Protein AF-A0A1I4CG96-F1 (afdb_monomer_lite)

Foldseek 3Di:
DDDDDPVVVVVVVPVVDPPPDDDDDAPVVCVVVVRDGPVNVVVVVVVVVVVVVD

pLDDT: mean 94.61, std 7.0, range [61.06, 98.06]

Secondary structure (DSSP, 8-state):
-----HHHHHHHHHHHSTT-------GGGGGGGTPPPHHHHHHHHHHHHHHHH-

Sequence (54 aa):
MLDLDPFDALALSLHHNPGVFALLVGSGLSRAADIPTGWDITVELVRRLAATRG

Organism: NCBI:txid1612308

Radius of gyration: 19.65 Å; chains: 1; bounding box: 55×18×44 Å

Structure (mmCIF, N/CA/C/O backbone):
data_AF-A0A1I4CG96-F1
#
_entry.id   AF-A0A1I4CG96-F1
#
loop_
_atom_site.group_PDB
_atom_site.id
_atom_site.type_symbol
_atom_site.label_atom_id
_atom_site.label_alt_id
_atom_site.label_comp_id
_atom_site.label_asym_id
_atom_site.label_entity_id
_atom_site.label_seq_id
_atom_site.pdbx_PDB_ins_code
_atom_site.Cartn_x
_atom_site.Cartn_y
_atom_site.Cartn_z
_atom_site.occupancy
_atom_site.B_iso_or_equiv
_atom_site.auth_seq_id
_atom_site.auth_comp_id
_atom_site.auth_asym_id
_atom_site.auth_atom_id
_atom_site.pdbx_PDB_model_num
ATOM 1 N N . MET A 1 1 ? -32.677 -8.035 2.855 1.00 64.69 1 MET A N 1
ATOM 2 C CA . MET A 1 1 ? -31.339 -7.829 3.447 1.00 64.69 1 MET A CA 1
ATOM 3 C C . MET A 1 1 ? -31.030 -6.353 3.280 1.00 64.69 1 MET A C 1
ATOM 5 O O . MET A 1 1 ? -31.375 -5.833 2.229 1.00 64.69 1 MET A O 1
ATOM 9 N N . LEU A 1 2 ? -30.536 -5.663 4.309 1.00 77.31 2 LEU A N 1
ATOM 10 C CA . LEU A 1 2 ? -30.127 -4.261 4.163 1.00 77.31 2 LEU A CA 1
ATOM 11 C C . LEU A 1 2 ? -28.965 -4.212 3.164 1.00 77.31 2 LEU A C 1
ATOM 13 O O . LEU A 1 2 ? -27.941 -4.839 3.420 1.00 77.31 2 LEU A O 1
ATOM 17 N N . ASP A 1 3 ? -29.158 -3.528 2.037 1.00 89.38 3 ASP A N 1
ATOM 18 C CA . ASP A 1 3 ? -28.078 -3.225 1.097 1.00 89.38 3 ASP A CA 1
ATOM 19 C C . ASP A 1 3 ? -27.372 -1.965 1.593 1.00 89.38 3 ASP A C 1
ATOM 21 O O . ASP A 1 3 ? -27.989 -0.904 1.711 1.00 89.38 3 ASP A O 1
ATOM 25 N N . LEU A 1 4 ? -26.098 -2.107 1.945 1.00 92.50 4 LEU A N 1
ATOM 26 C CA . LEU A 1 4 ? -25.239 -1.024 2.408 1.00 92.50 4 LEU A CA 1
ATOM 27 C C . LEU A 1 4 ? -24.115 -0.828 1.398 1.00 92.50 4 LEU A C 1
ATOM 29 O O . LEU A 1 4 ? -23.615 -1.803 0.831 1.00 92.50 4 LEU A O 1
ATOM 33 N N . ASP A 1 5 ? -23.685 0.420 1.219 1.00 96.25 5 A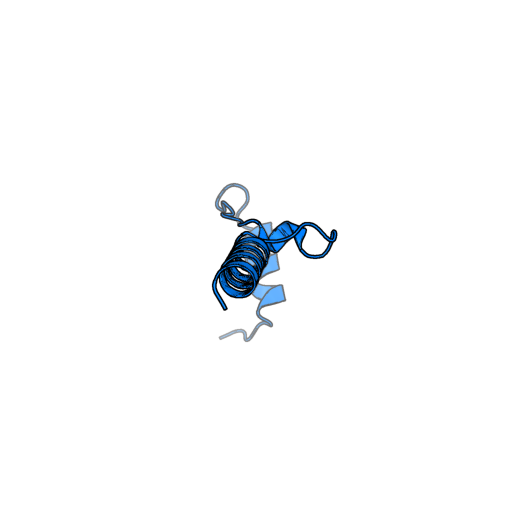SP A N 1
ATOM 34 C CA . ASP A 1 5 ? -22.443 0.687 0.503 1.00 96.25 5 ASP A CA 1
ATOM 35 C C . ASP A 1 5 ? -21.277 -0.062 1.190 1.00 96.25 5 ASP A C 1
ATOM 37 O O . ASP A 1 5 ? -21.242 -0.148 2.427 1.00 96.25 5 ASP A O 1
ATOM 41 N N . PRO A 1 6 ? -20.314 -0.627 0.437 1.00 96.56 6 PRO A N 1
ATOM 42 C CA . PRO A 1 6 ? -19.204 -1.373 1.021 1.00 96.56 6 PRO A CA 1
ATOM 43 C C . PRO A 1 6 ? -18.406 -0.606 2.087 1.00 96.56 6 PRO A C 1
ATOM 45 O O . PRO A 1 6 ? -17.949 -1.220 3.056 1.00 96.56 6 PRO A O 1
ATOM 48 N N . PHE A 1 7 ? -18.240 0.715 1.951 1.00 96.44 7 PHE A N 1
ATOM 49 C CA . PHE A 1 7 ? -17.520 1.517 2.943 1.00 96.44 7 PHE A CA 1
ATOM 50 C C . PHE A 1 7 ? -18.342 1.753 4.207 1.00 96.44 7 PHE A C 1
ATOM 52 O O . PHE A 1 7 ? -17.779 1.697 5.302 1.00 96.44 7 PHE A O 1
ATOM 59 N N . ASP A 1 8 ? -19.657 1.926 4.080 1.00 96.31 8 ASP A N 1
ATOM 60 C CA . ASP A 1 8 ? -20.557 2.031 5.231 1.00 96.31 8 ASP A CA 1
ATOM 61 C C . ASP A 1 8 ? -20.572 0.719 6.026 1.00 96.31 8 ASP A C 1
ATOM 63 O O . ASP A 1 8 ? -20.444 0.716 7.255 1.00 96.31 8 ASP A O 1
ATOM 67 N N . ALA A 1 9 ? -20.636 -0.420 5.327 1.00 95.75 9 ALA A N 1
ATOM 68 C CA . ALA A 1 9 ? -20.558 -1.742 5.943 1.00 95.75 9 ALA A CA 1
ATOM 69 C C . ALA A 1 9 ? -19.218 -1.967 6.672 1.00 95.75 9 ALA A C 1
ATOM 71 O O . ALA A 1 9 ? -19.194 -2.486 7.796 1.00 95.75 9 ALA A O 1
ATOM 72 N N . LEU A 1 10 ? -18.099 -1.547 6.069 1.00 95.00 10 LEU A N 1
ATOM 73 C CA . LEU A 1 10 ? -16.775 -1.627 6.688 1.00 95.00 10 LEU A CA 1
ATOM 74 C C . LEU A 1 10 ? -16.672 -0.723 7.924 1.00 95.00 10 LEU A C 1
ATOM 76 O O . LEU A 1 10 ? -16.224 -1.180 8.976 1.00 95.00 10 LEU A O 1
ATOM 80 N N . ALA A 1 11 ? -17.114 0.532 7.829 1.00 95.88 11 ALA A N 1
ATOM 81 C CA . ALA A 1 11 ? -17.067 1.489 8.931 1.00 95.88 11 ALA A CA 1
ATOM 82 C C . ALA A 1 11 ? -17.879 1.005 10.142 1.00 95.88 11 ALA A C 1
ATOM 84 O O . ALA A 1 11 ? -17.376 1.023 11.268 1.00 95.88 11 ALA A O 1
ATOM 85 N N . LEU A 1 12 ? -19.096 0.495 9.914 1.00 96.12 12 LEU A N 1
ATOM 86 C CA . LEU A 1 12 ? -19.932 -0.087 10.968 1.00 96.12 12 LEU A CA 1
ATOM 87 C C . LEU A 1 12 ? -19.275 -1.317 11.602 1.00 96.12 12 LEU A C 1
ATOM 89 O O . LEU A 1 12 ? -19.334 -1.475 12.822 1.00 96.12 12 LEU A O 1
ATOM 93 N N . SER A 1 13 ? -18.628 -2.163 10.799 1.00 95.19 13 SER A N 1
ATOM 94 C CA . SER A 1 13 ? -17.921 -3.349 11.293 1.00 95.19 13 SER A CA 1
ATOM 95 C C . SER A 1 13 ? -16.731 -2.973 12.178 1.00 95.19 13 SER A C 1
ATOM 97 O O . SER A 1 13 ? -16.584 -3.538 13.262 1.00 95.19 13 SER A O 1
ATOM 99 N N . LEU A 1 14 ? -15.923 -1.993 11.758 1.00 96.38 14 LEU A N 1
ATOM 100 C CA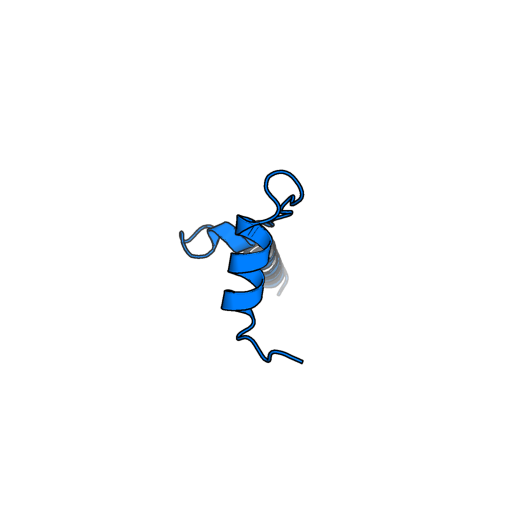 . LEU A 1 14 ? -14.774 -1.482 12.516 1.00 96.38 14 LEU A CA 1
ATOM 101 C C . LEU A 1 14 ? -15.203 -0.812 13.825 1.00 96.38 14 LEU A C 1
ATOM 103 O O . LEU A 1 14 ? -14.601 -1.066 14.867 1.00 96.38 14 LEU A O 1
ATOM 107 N N . HIS A 1 15 ? -16.247 0.020 13.780 1.00 96.94 15 HIS A N 1
ATOM 108 C CA . HIS A 1 15 ? -16.732 0.751 14.950 1.00 96.94 15 HIS A CA 1
ATOM 109 C C . HIS A 1 15 ? -17.285 -0.185 16.033 1.00 96.94 15 HIS A C 1
ATOM 111 O O . HIS A 1 15 ? -16.984 -0.010 17.212 1.00 96.94 15 HIS A O 1
ATOM 117 N N . HIS A 1 16 ? -18.068 -1.195 15.639 1.00 97.50 16 HIS A N 1
ATOM 118 C CA . HIS A 1 16 ? -18.756 -2.077 16.586 1.00 97.50 16 HIS A CA 1
ATOM 119 C C . HIS A 1 16 ? -17.938 -3.298 17.033 1.00 97.50 16 HIS A C 1
ATOM 121 O O . HIS A 1 16 ? -18.378 -4.006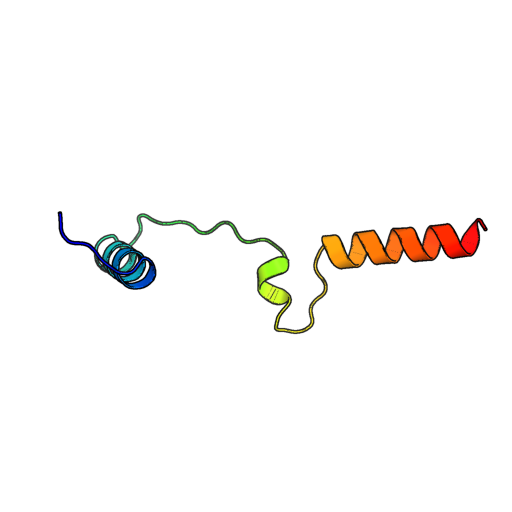 17.935 1.00 97.50 16 HIS A O 1
ATOM 127 N N . ASN A 1 17 ? -16.761 -3.556 16.450 1.00 97.19 17 ASN A N 1
ATOM 128 C CA . ASN A 1 17 ? -15.904 -4.690 16.827 1.00 97.19 17 ASN A CA 1
ATOM 129 C C . ASN A 1 17 ? -14.466 -4.232 17.155 1.00 97.19 17 ASN A C 1
ATOM 131 O O . ASN A 1 17 ? -13.512 -4.617 16.466 1.00 97.19 17 ASN A O 1
ATOM 135 N N . PRO A 1 18 ? -14.276 -3.397 18.196 1.00 95.75 18 PRO A N 1
ATOM 136 C CA . PRO A 1 18 ? -12.952 -2.925 18.585 1.00 95.75 18 PRO A CA 1
ATOM 137 C C . PRO A 1 18 ? -12.050 -4.089 19.021 1.00 95.75 18 PRO A C 1
ATOM 139 O O . PRO A 1 18 ? -12.476 -4.994 19.734 1.00 95.75 18 PRO A O 1
ATOM 142 N N . GLY A 1 19 ? -10.783 -4.059 18.600 1.00 95.75 19 GLY A N 1
ATOM 143 C CA . GLY A 1 19 ? -9.775 -5.062 18.972 1.00 95.75 19 GLY A CA 1
ATOM 144 C C . GLY A 1 19 ? -9.830 -6.383 18.195 1.00 95.75 19 GLY A C 1
ATOM 145 O O . GLY A 1 19 ? -8.999 -7.252 18.441 1.00 95.75 19 GLY A O 1
ATOM 146 N N . VAL A 1 20 ? -10.764 -6.542 17.251 1.00 97.75 20 VAL A N 1
ATOM 147 C CA . VAL A 1 20 ? -10.925 -7.787 16.474 1.00 97.75 20 VAL A CA 1
ATOM 148 C C . VAL A 1 20 ? -10.082 -7.798 15.192 1.00 97.75 20 VAL A C 1
ATOM 150 O O . VAL A 1 20 ? -9.699 -8.862 14.709 1.00 97.75 20 VAL A O 1
ATOM 153 N N . PHE A 1 21 ? -9.766 -6.627 14.633 1.00 96.06 21 PHE A N 1
ATOM 154 C CA . PHE A 1 21 ? -9.094 -6.514 13.337 1.00 96.06 21 PHE A CA 1
ATOM 155 C C . PHE A 1 21 ? -7.584 -6.311 13.467 1.00 96.06 21 PHE A C 1
ATOM 157 O O . PHE A 1 21 ? -7.110 -5.549 14.308 1.00 96.06 21 PHE A O 1
ATOM 164 N N . ALA A 1 22 ? -6.839 -6.925 12.549 1.00 96.69 22 ALA A N 1
ATOM 165 C CA . ALA A 1 22 ? -5.437 -6.630 12.283 1.00 96.69 22 ALA A CA 1
ATOM 166 C C . ALA A 1 22 ? -5.267 -6.305 10.793 1.00 96.69 22 ALA A C 1
ATOM 168 O O . ALA A 1 22 ? -5.929 -6.905 9.945 1.00 96.69 22 ALA A O 1
ATOM 169 N N . LEU A 1 23 ? -4.380 -5.363 10.470 1.00 95.06 23 LEU A N 1
ATOM 170 C CA . LEU A 1 23 ? -4.074 -4.981 9.093 1.00 95.06 23 LEU A CA 1
ATOM 171 C C . LEU A 1 23 ? -2.691 -5.500 8.705 1.00 95.06 23 LEU A C 1
ATOM 173 O O . LEU A 1 23 ? -1.698 -5.185 9.357 1.00 95.06 23 LEU A O 1
ATOM 177 N N . LEU A 1 24 ? -2.626 -6.250 7.607 1.00 97.06 24 LEU A N 1
ATOM 178 C CA . LEU A 1 24 ? -1.378 -6.546 6.914 1.00 97.06 24 LEU A CA 1
ATOM 179 C C . LEU A 1 24 ? -1.258 -5.589 5.731 1.00 97.06 24 LEU A C 1
ATOM 181 O O . LEU A 1 24 ? -2.075 -5.623 4.813 1.00 97.06 24 LEU A O 1
ATOM 185 N N . VAL A 1 25 ? -0.234 -4.743 5.753 1.00 95.94 25 VAL A N 1
ATOM 186 C CA . VAL A 1 25 ? 0.010 -3.745 4.709 1.00 95.94 25 VAL A CA 1
ATOM 187 C C . VAL A 1 25 ? 1.382 -3.957 4.084 1.00 95.94 25 VAL A C 1
ATOM 189 O O . VAL A 1 25 ? 2.342 -4.321 4.760 1.00 95.94 25 VAL A O 1
ATOM 192 N N . GLY A 1 26 ? 1.466 -3.743 2.774 1.00 94.94 26 GLY A N 1
ATOM 193 C CA . GLY A 1 26 ? 2.727 -3.751 2.034 1.00 94.94 26 GLY A CA 1
ATOM 194 C C . GLY A 1 26 ? 3.238 -2.339 1.749 1.00 94.94 26 GLY A C 1
ATOM 195 O O . GLY A 1 26 ? 2.562 -1.348 2.027 1.00 94.94 26 GLY A O 1
ATOM 196 N N . SER A 1 27 ? 4.392 -2.245 1.078 1.00 95.69 27 SER A N 1
ATOM 197 C CA . SER A 1 27 ? 4.996 -0.967 0.653 1.00 95.69 27 SER A CA 1
ATOM 198 C C . SER A 1 27 ? 4.071 -0.094 -0.208 1.00 95.69 27 SER A C 1
ATOM 200 O O . SER A 1 27 ? 4.291 1.105 -0.325 1.00 95.69 27 SER A O 1
ATOM 202 N N . GLY A 1 28 ? 3.030 -0.684 -0.813 1.00 95.69 28 GLY A N 1
ATOM 203 C CA . GLY A 1 28 ? 2.009 0.040 -1.575 1.00 95.69 28 GLY A CA 1
ATOM 204 C C . GLY A 1 28 ? 1.305 1.142 -0.779 1.00 95.69 28 GLY A C 1
ATOM 205 O O . GLY A 1 28 ? 0.932 2.150 -1.372 1.00 95.69 28 GLY A O 1
ATOM 206 N N . LEU A 1 29 ? 1.201 1.000 0.550 1.00 96.56 29 LEU A N 1
ATOM 207 C CA . LEU A 1 29 ? 0.596 2.010 1.424 1.00 96.56 29 LEU A CA 1
ATOM 208 C C . LEU A 1 29 ? 1.319 3.366 1.343 1.00 96.56 29 LEU A C 1
ATOM 210 O O . LEU A 1 29 ? 0.685 4.409 1.455 1.00 96.56 29 LEU A O 1
ATOM 214 N N . SER A 1 30 ? 2.633 3.361 1.105 1.00 96.44 30 SER A N 1
ATOM 215 C CA . SER A 1 30 ? 3.458 4.573 1.061 1.00 96.44 30 SER A CA 1
ATOM 216 C C . SER A 1 30 ? 3.634 5.157 -0.342 1.00 96.44 30 SER A C 1
ATO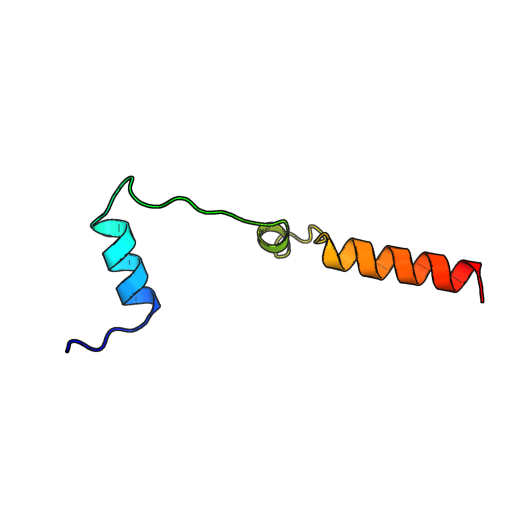M 218 O O . SER A 1 30 ? 4.289 6.186 -0.489 1.00 96.44 30 SER A O 1
ATOM 220 N N . ARG A 1 31 ? 3.032 4.550 -1.375 1.00 96.06 31 ARG A N 1
ATOM 221 C CA . ARG A 1 31 ? 3.196 5.002 -2.766 1.00 96.06 31 ARG A CA 1
ATOM 222 C C . ARG A 1 31 ? 2.725 6.444 -2.974 1.00 96.06 31 ARG A C 1
ATOM 224 O O . ARG A 1 31 ? 3.365 7.187 -3.702 1.00 96.06 31 ARG A O 1
ATOM 231 N N . ALA A 1 32 ? 1.626 6.842 -2.329 1.00 96.50 32 ALA A N 1
ATOM 232 C CA . ALA A 1 32 ? 1.087 8.204 -2.419 1.00 96.50 32 ALA A CA 1
ATOM 233 C C . ALA A 1 32 ? 1.966 9.263 -1.724 1.00 96.50 32 ALA A C 1
ATOM 235 O O . ALA A 1 32 ? 1.758 10.452 -1.928 1.00 96.50 32 ALA A O 1
ATOM 236 N N . ALA A 1 33 ? 2.937 8.831 -0.914 1.00 97.31 33 ALA A N 1
ATOM 237 C CA . ALA A 1 33 ? 3.970 9.677 -0.320 1.00 97.31 33 ALA A CA 1
ATOM 238 C C . ALA A 1 33 ? 5.278 9.642 -1.137 1.00 97.31 33 ALA A C 1
ATOM 240 O O . ALA A 1 33 ? 6.353 9.875 -0.589 1.00 97.31 33 ALA A O 1
ATOM 241 N N . ASP A 1 34 ? 5.194 9.274 -2.420 1.00 96.00 34 ASP A N 1
ATOM 242 C CA . ASP A 1 34 ? 6.314 9.143 -3.359 1.00 96.00 34 ASP A CA 1
ATOM 243 C C . ASP A 1 34 ? 7.408 8.144 -2.934 1.00 96.00 34 ASP A C 1
ATOM 245 O O . ASP A 1 34 ? 8.529 8.163 -3.446 1.00 96.00 34 ASP A O 1
ATOM 249 N N . ILE A 1 35 ? 7.086 7.210 -2.033 1.00 96.94 35 ILE A N 1
ATOM 250 C CA . ILE A 1 35 ? 7.985 6.110 -1.673 1.00 96.94 35 ILE A CA 1
ATOM 251 C C . ILE A 1 35 ? 7.766 4.956 -2.666 1.00 96.94 35 ILE A C 1
ATOM 253 O O . ILE A 1 35 ? 6.645 4.442 -2.763 1.00 96.94 35 ILE A O 1
ATOM 257 N N . PRO A 1 36 ? 8.802 4.510 -3.405 1.00 96.06 36 PRO A N 1
ATOM 258 C CA . PRO A 1 36 ? 8.648 3.459 -4.401 1.00 96.06 36 PRO A CA 1
ATOM 259 C C . PRO A 1 36 ? 8.289 2.128 -3.742 1.00 96.06 36 PRO A C 1
ATOM 261 O O . PRO A 1 36 ? 8.792 1.765 -2.678 1.00 96.06 36 PRO A O 1
ATOM 264 N N . THR A 1 37 ? 7.425 1.367 -4.403 1.00 97.69 37 THR A N 1
ATOM 265 C CA . THR A 1 37 ? 7.050 0.032 -3.939 1.00 97.69 37 THR A CA 1
ATOM 266 C C . THR A 1 37 ? 8.103 -0.997 -4.340 1.00 97.69 37 THR A C 1
ATOM 268 O O . THR A 1 37 ? 8.886 -0.777 -5.267 1.00 97.69 37 THR A O 1
ATOM 271 N N . GLY A 1 38 ? 8.075 -2.176 -3.711 1.00 95.62 38 GLY A N 1
ATOM 272 C CA . GLY A 1 38 ? 8.910 -3.300 -4.151 1.00 95.62 38 GLY A CA 1
ATOM 273 C C . GLY A 1 38 ? 8.730 -3.639 -5.638 1.00 95.62 38 GLY A C 1
ATOM 274 O O . GLY A 1 38 ? 9.693 -4.025 -6.301 1.00 95.62 38 GLY A O 1
ATOM 275 N N . TRP A 1 39 ? 7.531 -3.425 -6.192 1.00 96.19 39 TRP A N 1
ATOM 276 C CA . TRP A 1 39 ? 7.273 -3.606 -7.619 1.00 96.19 39 TRP A CA 1
ATOM 277 C C . TRP A 1 39 ? 7.989 -2.563 -8.482 1.00 96.19 39 TRP A C 1
ATOM 279 O O . TRP A 1 39 ? 8.681 -2.939 -9.427 1.00 96.19 39 TRP A O 1
ATOM 289 N N . ASP A 1 40 ? 7.891 -1.275 -8.135 1.00 97.19 40 ASP A N 1
ATOM 290 C CA . ASP A 1 40 ? 8.576 -0.208 -8.883 1.00 97.19 40 ASP A CA 1
ATOM 291 C C . ASP A 1 40 ? 10.093 -0.428 -8.880 1.00 97.19 40 ASP A C 1
ATOM 293 O O . ASP A 1 40 ? 10.739 -0.334 -9.923 1.00 97.19 40 ASP A O 1
ATOM 297 N N . ILE A 1 41 ? 10.645 -0.800 -7.718 1.00 97.31 41 ILE A N 1
ATOM 298 C CA . ILE A 1 41 ? 12.066 -1.130 -7.561 1.00 97.31 41 ILE A CA 1
ATOM 299 C C . ILE A 1 41 ? 12.441 -2.316 -8.454 1.00 97.31 41 ILE A C 1
ATOM 301 O O . ILE A 1 41 ? 13.438 -2.253 -9.168 1.00 97.31 41 ILE A O 1
ATOM 305 N N . THR A 1 42 ? 11.644 -3.387 -8.451 1.00 97.81 42 THR A N 1
ATOM 306 C CA . THR A 1 42 ? 11.917 -4.582 -9.265 1.00 97.81 42 THR A CA 1
ATOM 307 C C . THR A 1 42 ? 11.952 -4.245 -10.754 1.00 97.81 42 THR A C 1
ATOM 309 O O . THR A 1 42 ? 12.895 -4.619 -11.451 1.00 97.81 42 THR A O 1
ATOM 312 N N . VAL A 1 43 ? 10.956 -3.499 -11.240 1.00 98.06 43 VAL A N 1
ATOM 313 C CA . VAL A 1 43 ? 10.885 -3.070 -12.644 1.00 98.06 43 VAL A CA 1
ATOM 314 C C . VAL A 1 43 ? 12.092 -2.210 -13.012 1.00 98.06 43 VAL A C 1
ATOM 316 O O . VAL A 1 43 ? 12.699 -2.416 -14.063 1.00 98.06 43 VAL A O 1
ATOM 319 N N . GLU A 1 44 ? 12.471 -1.271 -12.149 1.00 97.81 44 GLU A N 1
ATOM 320 C CA . GLU A 1 44 ? 13.626 -0.406 -12.374 1.00 97.81 44 GLU A CA 1
ATOM 321 C C . GLU A 1 44 ? 14.943 -1.196 -12.422 1.00 97.81 44 GLU A C 1
ATOM 323 O O . GLU A 1 44 ? 15.769 -0.982 -13.309 1.00 97.81 44 GLU A O 1
ATOM 328 N N . LEU A 1 45 ? 15.128 -2.171 -11.530 1.00 97.88 45 LEU A N 1
ATOM 329 C CA . LEU A 1 45 ? 16.307 -3.040 -11.544 1.00 97.88 45 LEU A CA 1
ATOM 330 C C . LEU A 1 45 ? 16.391 -3.878 -12.824 1.00 97.88 45 LEU A C 1
ATOM 332 O O . LEU A 1 45 ? 17.469 -3.994 -13.410 1.00 97.88 45 LEU A O 1
ATOM 336 N N . VAL A 1 46 ? 15.264 -4.418 -13.296 1.00 98.06 46 VAL A N 1
ATOM 337 C CA . VAL A 1 46 ? 15.204 -5.149 -14.572 1.00 98.06 46 VAL A CA 1
ATOM 338 C C . VAL A 1 46 ? 15.587 -4.238 -15.739 1.00 98.06 46 VAL A C 1
ATOM 340 O O . VAL A 1 46 ? 16.381 -4.641 -16.589 1.00 98.06 46 VAL A O 1
ATOM 343 N N . ARG A 1 47 ? 15.087 -2.996 -15.768 1.00 97.69 47 ARG A N 1
ATOM 344 C CA . ARG A 1 47 ? 15.446 -2.012 -16.805 1.00 97.69 47 ARG A CA 1
ATOM 345 C C . ARG A 1 47 ? 16.939 -1.697 -16.806 1.00 97.69 47 ARG A C 1
ATOM 347 O O . ARG A 1 47 ? 17.557 -1.719 -17.867 1.00 97.69 47 ARG A O 1
ATOM 354 N N . ARG A 1 48 ? 17.534 -1.465 -15.632 1.00 97.38 48 ARG A N 1
ATOM 355 C CA . ARG A 1 48 ? 18.982 -1.220 -15.497 1.00 97.38 48 ARG A CA 1
ATOM 356 C C . ARG A 1 48 ? 19.811 -2.402 -15.985 1.00 97.38 48 ARG A C 1
ATOM 358 O O . ARG A 1 48 ? 20.799 -2.216 -16.694 1.00 97.38 48 ARG A O 1
ATOM 365 N N . LEU A 1 49 ? 19.393 -3.619 -15.636 1.00 97.81 49 LEU A N 1
ATOM 366 C CA . LEU A 1 49 ? 20.061 -4.836 -16.087 1.00 97.81 49 LEU A CA 1
ATOM 367 C C . LEU A 1 49 ? 19.996 -4.983 -17.611 1.00 97.81 49 LEU A C 1
ATOM 369 O O . LEU A 1 49 ? 21.012 -5.292 -18.231 1.00 97.81 49 LEU A O 1
ATOM 373 N N . ALA A 1 50 ? 18.829 -4.736 -18.211 1.00 97.69 50 ALA A N 1
ATOM 374 C CA . ALA A 1 50 ? 18.647 -4.790 -19.658 1.00 97.69 50 ALA A CA 1
ATOM 375 C C . ALA A 1 50 ? 19.545 -3.773 -20.380 1.00 97.69 50 ALA A C 1
ATOM 377 O O . ALA A 1 50 ? 20.244 -4.146 -21.315 1.00 97.69 50 ALA A O 1
ATOM 378 N N . ALA A 1 51 ? 19.613 -2.531 -19.890 1.00 97.25 51 ALA A N 1
ATOM 379 C CA . ALA A 1 51 ? 20.465 -1.482 -20.459 1.00 97.25 51 ALA A CA 1
ATOM 380 C C . ALA A 1 51 ? 21.976 -1.773 -20.365 1.00 97.25 51 ALA A C 1
ATOM 382 O O . ALA A 1 51 ? 22.759 -1.170 -21.087 1.00 97.25 51 ALA A O 1
ATOM 383 N N . THR A 1 52 ? 22.394 -2.677 -19.473 1.00 96.38 52 THR A N 1
ATOM 384 C CA . THR A 1 52 ? 23.804 -3.087 -19.337 1.00 96.38 52 THR A CA 1
ATOM 385 C C . THR A 1 52 ? 24.160 -4.276 -20.243 1.00 96.38 52 THR A C 1
ATOM 387 O O . THR A 1 52 ? 25.337 -4.536 -20.475 1.00 96.38 52 THR A O 1
ATOM 390 N N . ARG A 1 53 ? 23.165 -5.051 -20.701 1.00 86.62 53 ARG A N 1
ATOM 391 C CA . ARG A 1 53 ? 23.363 -6.325 -21.422 1.00 86.62 53 ARG A CA 1
ATOM 392 C C . ARG A 1 53 ? 22.901 -6.317 -22.885 1.00 86.62 53 ARG A C 1
ATOM 394 O O . ARG A 1 53 ? 23.151 -7.312 -23.563 1.00 86.62 53 ARG A O 1
ATOM 401 N N . GLY A 1 54 ? 22.206 -5.274 -23.337 1.00 61.06 54 GLY A N 1
ATOM 402 C CA . GLY A 1 54 ? 21.872 -5.030 -24.748 1.00 61.06 54 GLY A CA 1
ATOM 403 C C . GLY A 1 54 ? 22.870 -4.088 -25.398 1.00 61.06 54 GLY A C 1
ATOM 404 O O . GLY A 1 54 ? 23.055 -4.222 -26.625 1.00 61.06 54 GLY A O 1
#

=== Feature glossary ===
The record interleaves many kinds of information about one protein. Here is each kind framed as the question it answers.

Q: Are the domains correctly placed relative to each other?
A: Predicted aligned error is AlphaFold's pairwise confidence. Unlike pLDDT (per-residue), PAE is per-residue-pair and captures whether two parts of the structure are correctly placed relative to each other. Units are ångströms of expected positional error.

Q: Which residues are in helices, strands, or loops?
A: Eight-state secondary struc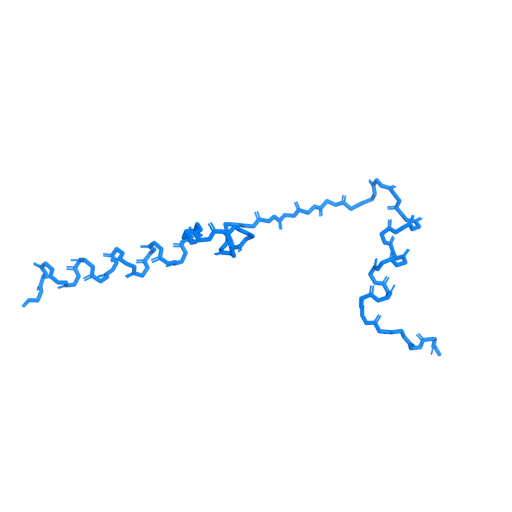ture (DSSP): H is the canonical α-helix, G the tighter 3₁₀-helix, I the wider π-helix; E/B are β-structure, T and S are turns and bends, and '-' is everything else. DSSP derives these from the pattern of main-chain N–H···O=C hydrogen bonds, not from the sequence.

Q: What if only a Cα trace is available?
A: P-SEA three-state annotation label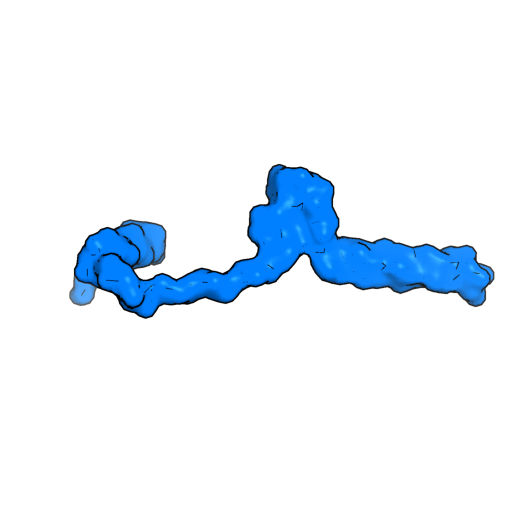s each residue as helix, strand, or coil based purely on the geometry of the Cα trace. It serves as a fallback when the full backbone (and thus DSSP) is unavailable.

Q: What are the backbone torsion angles?
A: φ (phi) and ψ (psi) are the two rotatable backbone dihedrals per residue: φ is the C(i-1)–N–Cα–C torsion, ψ is the N–Cα–C–N(i+1) torsion, both in degrees on (−180°, 180°]. α-helical residues cluster near (−60°, −45°); β-strand residues near (−120°, +130°). A Ramachandran plot is simply a scatter of (φ, ψ) for every residue.

Q: What known structures does this most resemble?
A: Structural nearest neighbors (via Foldseek easy-search vs the PDB). Reported per hit: target PDB id, E-value, and alignment TM-score. A TM-score above ~0.5 is the conventional threshold for 'same fold'.

Q: What family and function is it annotated with?
A: Database cross-references. InterPro integrates a dozen domain/family signature databases into unified entries with residue-range hits. GO terms attach function/process/location labels with evidence codes. CATH codes position the fold in a four-level structural taxonomy. Organism is the NCBI-taxonomy species name.

Q: Which residues are buried vs exposed?
A: Solvent accessibility: the surface area of each residue that a 1.4 Å water probe can touch, in Å². When only backbone atoms are present the absolute values are lower than full-atom SASA (side chains contribute most of the area) and are flagged as backbone-only.

Q: What do the diagnostic plots show?
A: Three diagnostic plots accompany the record. The Cα contact map visualizes the tertiary structure as a 2D adjacency matrix (8 Å cutoff, sequence-local contacts suppressed). The Ramachandran plot shows the distribution of backbone (φ, ψ) torsions, with points in the α and β basins reflecting secondary structure content. The PAE plot shows AlphaFold's inter-residue confidence as a color matrix.

Q: What is the amino-acid chain?
A: The amino-acid sequence is the protein's primary structure: the linear order of residues from the N-terminus to the C-terminus, written in one-letter code. Everything else here — the 3D coordinates, the secondary structure, the domain annotations — is ultimately a consequence of this string.

Q: What do the rendered images show?
A: The six renders are orthographic views along the three Cartesian axes in both directions. Representation (cartoon, sticks, or surface) and color scheme (sequence-rainbow or by-chain) vary across proteins so the training set covers all the common visualization conventions.

Q: Where is each backbone atom in 3D?
A: The mmCIF table is the protein's shape written out atom by atom. For each backbone N, Cα, C, and carbonyl O, it records an (x, y, z) coordinate triple in Å plus the residue type, chain letter, and residue number.

Q: How mobile is each atom in the crystal?
A: For experimental (PDB) structures, the B-factor (temperature factor) quantifies the positional spread of each atom in the crystal — a combination of thermal vibration and static disorder — in units of Å². High B-factors mark flexible loops or poorly resolved regions; low B-factors mark the rigid, well-ordered core.

Q: How big and how compact is the whole molecule?
A: Three whole-structure scalars: the radius of gyration (RMS distance of Cα from centroid, in Å), the count of Cα–Cα contacts (pairs closer than 8 Å and separated by more than four residues in sequence — i.e. tertiary, not local, contacts), and the bounding-box dimensions. Together they distinguish compact globular folds from extended fibres or disordered chains.

Q: What does the local fold look like, residue by residue?
A: A 3Di character summarizes, for each residue, the relative orientation of the Cα frame of its nearest spatial neighbor. Because it encodes fold topology rather than chemistry, 3Di alignments detect remote structural similarity that sequence alignment misses.

Q: How confident is the AlphaFold model at each residue?
A: For AlphaFold models, the B-factor field carries pLDDT — the model's own estimate of local accuracy on a 0–100 scale. Regions with pLDDT<50 should be treated as essentially unmodeled; they often correspond to intrinsically disordered segments.